Protein AF-A0A7L5YPU2-F1 (afdb_monomer)

pLDDT: mean 76.04, std 16.61, range [32.09, 96.0]

Secondary structure (DSSP, 8-state):
--TT-PPPPTT-----B-PPEE-TTT--EE---S-PPPBSEEEEEEE-TTSSEEEEEEEEEETTTEEEEEEEEEETTT--EEEE-

Radius of gyration: 14.2 Å; Cα contacts (8 Å, |Δi|>4): 140; chains: 1; bounding box: 38×27×37 Å

Mean predicted aligned error: 8.93 Å

Sequence (85 aa):
MEPWLGKPAAGRPQTRLVPVLLDAATGQPRPLAGEMPPYQAITQLFFSPDGSLFFVNGSTFTSEAGSNRVVRVWDTATGTWYSLR

Solvent-accessible surface area (backbone atoms only — not comparable to full-atom values): 5433 Å² total; per-residue (Å²): 138,75,92,77,72,59,66,73,63,87,89,64,89,77,65,67,63,73,91,83,44,61,39,87,91,76,69,43,79,43,81,76,50,72,89,75,79,63,27,66,42,77,79,47,76,48,64,45,98,85,55,52,36,37,40,43,32,29,27,28,80,44,43,95,85,47,71,44,81,43,41,35,38,34,32,65,87,81,36,46,77,45,78,60,128

Foldseek 3Di:
DDPQCPDFDPDDPQPFDDDWDADPVPRHTDDLDDDDAGFSDWDDWDADPVNQKIKTWGWDDDPPPDIDTWIWIAGPVPSDIDTDD

Structure (mmCIF, N/CA/C/O backbone):
data_AF-A0A7L5YPU2-F1
#
_entry.id   AF-A0A7L5YPU2-F1
#
loop_
_atom_site.group_PDB
_atom_site.id
_atom_site.type_symbol
_atom_site.label_atom_id
_atom_site.label_alt_id
_atom_site.label_comp_id
_atom_site.label_asym_id
_atom_site.label_entity_id
_atom_site.label_seq_id
_atom_site.pdbx_PDB_ins_code
_atom_site.Cartn_x
_atom_site.Cartn_y
_atom_site.Cartn_z
_atom_site.occupancy
_atom_site.B_iso_or_equiv
_atom_site.auth_seq_id
_atom_site.auth_comp_id
_atom_site.auth_asym_id
_atom_site.auth_atom_id
_atom_site.pdbx_PDB_model_num
ATOM 1 N N . MET A 1 1 ? 19.376 -18.032 -3.868 1.00 33.97 1 MET A N 1
ATOM 2 C CA . MET A 1 1 ? 19.990 -17.233 -4.950 1.00 33.97 1 MET A CA 1
ATOM 3 C C . MET A 1 1 ? 18.858 -16.853 -5.891 1.00 33.97 1 MET A C 1
ATOM 5 O O . MET A 1 1 ? 18.416 -17.695 -6.659 1.00 33.97 1 MET A O 1
ATOM 9 N N . GLU A 1 2 ? 18.264 -15.673 -5.705 1.00 32.09 2 GLU A N 1
ATOM 10 C CA . GLU A 1 2 ? 17.017 -15.290 -6.386 1.00 32.09 2 GLU A CA 1
ATOM 11 C C . GLU A 1 2 ? 17.315 -14.600 -7.732 1.00 32.09 2 GLU A C 1
ATOM 13 O O . GLU A 1 2 ? 18.008 -13.581 -7.748 1.00 32.09 2 GLU A O 1
ATOM 18 N N . PRO A 1 3 ? 16.821 -15.134 -8.865 1.00 38.47 3 PRO A N 1
ATOM 19 C CA . PRO A 1 3 ? 17.280 -14.781 -10.216 1.00 38.47 3 PRO A CA 1
ATOM 20 C C . PRO A 1 3 ? 16.753 -13.440 -10.768 1.00 38.47 3 PRO A C 1
ATOM 22 O O . PRO A 1 3 ? 16.908 -13.166 -11.953 1.00 38.47 3 PRO A O 1
ATOM 25 N N . TRP A 1 4 ? 16.145 -12.586 -9.940 1.00 47.53 4 TRP A N 1
ATOM 26 C CA . TRP A 1 4 ? 15.453 -11.363 -10.388 1.00 47.53 4 TRP A CA 1
ATOM 27 C C . TRP A 1 4 ? 16.186 -10.067 -10.030 1.00 47.53 4 TRP A C 1
ATOM 29 O O . TRP A 1 4 ? 15.752 -8.983 -10.417 1.00 47.53 4 TRP A O 1
ATOM 39 N N . LEU A 1 5 ? 17.304 -10.157 -9.305 1.00 46.38 5 LEU A N 1
ATOM 40 C CA . LEU A 1 5 ? 18.178 -9.015 -9.046 1.00 46.38 5 LEU A CA 1
ATOM 41 C C . LEU A 1 5 ? 19.076 -8.779 -10.265 1.00 46.38 5 LEU A C 1
ATOM 43 O O . LEU A 1 5 ? 20.278 -9.042 -10.246 1.00 46.38 5 LEU A O 1
ATOM 47 N N . GLY A 1 6 ? 18.486 -8.250 -11.339 1.00 44.09 6 GLY A N 1
ATOM 48 C CA . GLY A 1 6 ? 19.263 -7.469 -12.294 1.00 44.09 6 GLY A CA 1
ATOM 49 C C . GLY A 1 6 ? 19.933 -6.348 -11.506 1.00 44.09 6 GLY A C 1
ATOM 50 O O . GLY A 1 6 ? 19.246 -5.577 -10.832 1.00 44.09 6 GLY A O 1
ATOM 51 N N . LYS A 1 7 ? 21.271 -6.307 -11.504 1.00 47.69 7 LYS A N 1
ATOM 52 C CA . LYS A 1 7 ? 22.016 -5.275 -10.777 1.00 47.69 7 LYS A CA 1
ATOM 53 C C . LYS A 1 7 ? 21.455 -3.905 -11.176 1.00 47.69 7 LYS A C 1
ATOM 55 O O . LYS A 1 7 ? 21.270 -3.665 -12.373 1.00 47.69 7 LYS A O 1
ATOM 60 N N . PRO A 1 8 ? 21.161 -3.015 -10.216 1.00 51.25 8 PRO A N 1
ATOM 61 C CA . PRO A 1 8 ? 20.717 -1.679 -10.564 1.00 51.25 8 PRO A CA 1
ATOM 62 C C . PRO A 1 8 ? 21.746 -1.011 -11.480 1.00 51.25 8 PRO A C 1
ATOM 64 O O . PRO A 1 8 ? 22.950 -1.147 -11.259 1.00 51.25 8 PRO A O 1
ATOM 67 N N . ALA A 1 9 ? 21.271 -0.301 -12.508 1.00 51.56 9 ALA A N 1
ATOM 68 C CA . ALA A 1 9 ? 22.138 0.479 -13.384 1.00 51.56 9 ALA A CA 1
ATOM 69 C C . ALA A 1 9 ? 22.964 1.450 -12.525 1.00 51.56 9 ALA A C 1
ATOM 71 O O . ALA A 1 9 ? 22.408 2.243 -11.756 1.00 51.56 9 ALA A O 1
ATOM 72 N N . ALA A 1 10 ? 24.289 1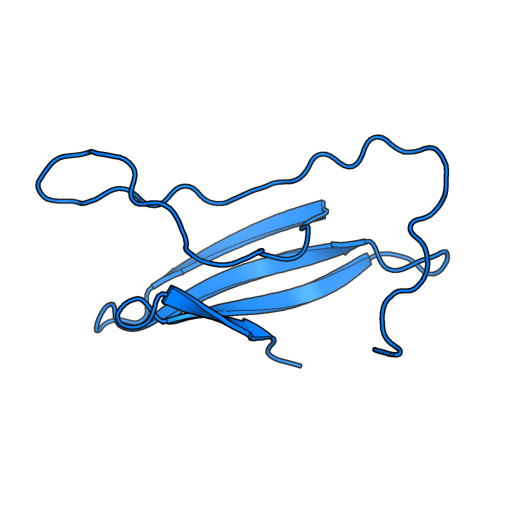.343 -12.606 1.00 49.28 10 ALA A N 1
ATOM 73 C CA . ALA A 1 10 ? 25.195 2.149 -11.804 1.00 49.28 10 ALA A CA 1
ATOM 74 C C . ALA A 1 10 ? 25.007 3.642 -12.131 1.00 49.28 10 ALA A C 1
ATOM 76 O O . ALA A 1 10 ? 25.031 4.035 -13.295 1.00 49.28 10 ALA A O 1
ATOM 77 N N . GLY A 1 11 ? 24.831 4.477 -11.102 1.00 52.47 11 GLY A N 1
ATOM 78 C CA . GLY A 1 11 ? 25.025 5.927 -11.218 1.00 52.47 11 GLY A CA 1
ATOM 79 C C . GLY A 1 11 ? 23.786 6.828 -11.203 1.00 52.47 11 GLY A C 1
ATOM 80 O O . GLY A 1 11 ? 23.959 8.041 -11.286 1.00 52.47 11 GLY A O 1
ATOM 81 N N . ARG A 1 12 ? 22.554 6.316 -11.050 1.00 53.09 12 ARG A N 1
ATOM 82 C CA . ARG A 1 12 ? 21.387 7.183 -10.774 1.00 53.09 12 ARG A CA 1
ATOM 83 C C . ARG A 1 12 ? 20.983 7.104 -9.300 1.00 53.09 12 ARG A C 1
ATOM 85 O O . ARG A 1 12 ? 20.767 5.989 -8.823 1.00 53.09 12 ARG A O 1
ATOM 92 N N . PRO A 1 13 ? 20.851 8.239 -8.581 1.00 52.00 13 PRO A N 1
ATOM 93 C CA . PRO A 1 13 ? 20.253 8.223 -7.254 1.00 52.00 13 PRO A CA 1
ATOM 94 C C . PRO A 1 13 ? 18.839 7.654 -7.381 1.00 52.00 13 PRO A C 1
ATOM 96 O O . PRO A 1 13 ? 17.987 8.204 -8.079 1.00 52.00 13 PRO A O 1
ATOM 99 N N . GLN A 1 14 ? 18.614 6.499 -6.763 1.00 60.62 14 GLN A N 1
ATOM 100 C CA . GLN A 1 14 ? 17.300 5.880 -6.731 1.00 60.62 14 GLN A CA 1
ATOM 101 C C . GLN A 1 14 ? 16.514 6.551 -5.616 1.00 60.62 14 GLN A C 1
ATOM 103 O O . GLN A 1 14 ? 16.669 6.209 -4.444 1.00 60.62 14 GLN A O 1
ATOM 108 N N . THR A 1 15 ? 15.687 7.533 -5.969 1.00 58.44 15 THR A N 1
ATOM 109 C CA . THR A 1 15 ? 14.688 8.044 -5.032 1.00 58.44 15 THR A CA 1
ATOM 110 C C . THR A 1 15 ? 13.715 6.910 -4.745 1.00 58.44 15 THR A C 1
ATOM 112 O O . THR A 1 15 ? 12.889 6.558 -5.584 1.00 58.44 15 THR A O 1
ATOM 115 N N . ARG A 1 16 ? 13.849 6.296 -3.569 1.00 65.94 16 ARG A N 1
ATOM 116 C CA . ARG A 1 16 ? 12.944 5.247 -3.111 1.00 65.94 16 ARG A CA 1
ATOM 117 C C . ARG A 1 16 ? 11.665 5.915 -2.628 1.00 65.94 16 ARG A C 1
ATOM 119 O O . ARG A 1 16 ? 11.647 6.507 -1.553 1.00 65.94 16 ARG A O 1
ATOM 126 N N . LEU A 1 17 ? 10.604 5.829 -3.423 1.00 71.19 17 LEU A N 1
ATOM 127 C CA . LEU A 1 17 ? 9.278 6.218 -2.956 1.00 71.19 17 LEU A CA 1
ATOM 128 C C . LEU A 1 17 ? 8.711 5.097 -2.086 1.00 71.19 17 LEU A C 1
ATOM 130 O O . LEU A 1 17 ? 8.705 3.933 -2.492 1.00 71.19 17 LEU A O 1
ATOM 134 N N . VAL A 1 18 ? 8.246 5.459 -0.892 1.00 74.44 18 VAL A N 1
ATOM 135 C CA . VAL A 1 18 ? 7.587 4.552 0.049 1.00 74.44 18 VAL A CA 1
ATOM 136 C C . VAL A 1 18 ? 6.248 5.178 0.433 1.00 74.44 18 VAL A C 1
ATOM 138 O O . VAL A 1 18 ? 6.235 6.339 0.848 1.00 74.44 18 VAL A O 1
ATOM 141 N N . PRO A 1 19 ? 5.119 4.467 0.279 1.00 80.19 19 PRO A N 1
ATOM 142 C CA . PRO A 1 19 ? 3.853 4.956 0.798 1.00 80.19 19 PRO A CA 1
ATOM 143 C C . PRO A 1 19 ? 3.902 4.994 2.330 1.00 80.19 19 PRO A C 1
ATOM 145 O O . PRO A 1 19 ? 4.439 4.089 2.967 1.00 80.19 19 PRO A O 1
ATOM 148 N N . VAL A 1 20 ? 3.331 6.041 2.923 1.00 82.94 20 VAL A N 1
ATOM 149 C CA . VAL A 1 20 ? 3.148 6.142 4.376 1.00 82.94 20 VAL A CA 1
ATOM 150 C C . VAL A 1 20 ? 1.716 5.748 4.696 1.00 82.94 20 VAL A C 1
ATOM 152 O O . VAL A 1 20 ? 0.778 6.295 4.118 1.00 82.94 20 VAL A O 1
ATOM 155 N N . LEU A 1 21 ? 1.554 4.803 5.617 1.00 85.94 21 LEU A N 1
ATOM 156 C CA . LEU A 1 21 ? 0.259 4.446 6.172 1.00 85.94 21 LEU A CA 1
ATOM 157 C C . LEU A 1 21 ? 0.061 5.197 7.488 1.00 85.94 21 LEU A C 1
ATOM 159 O O . LEU A 1 21 ? 0.976 5.246 8.306 1.00 85.94 21 LEU A O 1
ATOM 163 N N . LEU A 1 22 ? -1.123 5.766 7.696 1.00 88.81 22 LEU A N 1
ATOM 164 C CA . LEU A 1 22 ? -1.516 6.376 8.964 1.00 88.81 22 LEU A CA 1
ATOM 165 C C . LEU A 1 22 ? -2.612 5.532 9.610 1.00 88.81 22 LEU A C 1
ATOM 167 O O . LEU A 1 22 ? -3.509 5.038 8.927 1.00 88.81 22 LEU A O 1
ATOM 171 N N . ASP A 1 23 ? -2.545 5.387 10.926 1.00 87.06 23 ASP A N 1
ATOM 172 C CA . ASP A 1 23 ? -3.666 4.900 11.714 1.00 87.06 23 ASP A CA 1
ATOM 173 C C . ASP A 1 23 ? -4.758 5.978 11.757 1.00 87.06 23 ASP A C 1
ATOM 175 O O . ASP A 1 23 ? -4.509 7.119 12.148 1.00 87.06 23 ASP A O 1
ATOM 179 N N . ALA A 1 24 ? -5.972 5.631 11.329 1.00 84.62 24 ALA A N 1
ATOM 180 C CA . ALA A 1 24 ? -7.053 6.603 11.179 1.00 84.62 24 ALA A CA 1
ATOM 181 C C . ALA A 1 24 ? -7.574 7.144 12.522 1.00 84.62 24 ALA A C 1
ATOM 183 O O . ALA A 1 24 ? -8.105 8.251 12.562 1.00 84.62 24 ALA A O 1
ATOM 184 N N . ALA A 1 25 ? -7.431 6.381 13.610 1.00 90.19 25 ALA A N 1
ATOM 185 C CA . ALA A 1 25 ? -7.917 6.781 14.927 1.00 90.19 25 ALA A CA 1
ATOM 186 C C . ALA A 1 25 ? -6.952 7.749 15.626 1.00 90.19 25 ALA A C 1
ATOM 188 O O . ALA A 1 25 ? -7.381 8.654 16.337 1.00 90.19 25 ALA A O 1
ATOM 189 N N . THR A 1 26 ? -5.649 7.556 15.428 1.00 92.75 26 THR A N 1
ATOM 190 C CA . THR A 1 26 ? -4.594 8.280 16.151 1.00 92.75 26 THR A CA 1
ATOM 191 C C . THR A 1 26 ? -3.827 9.277 15.283 1.00 92.75 26 THR A C 1
ATOM 193 O O . THR A 1 26 ? -3.106 10.119 15.817 1.00 92.75 26 THR A O 1
ATOM 196 N N . GLY A 1 27 ? -3.938 9.180 13.954 1.00 90.31 27 GLY A N 1
ATOM 197 C CA . GLY A 1 27 ? -3.147 9.954 12.994 1.00 90.31 27 GLY A CA 1
ATOM 198 C C . GLY A 1 27 ? -1.663 9.573 12.962 1.00 90.31 27 GLY A C 1
ATOM 199 O O . GLY A 1 27 ? -0.875 10.235 12.288 1.00 90.31 27 GLY A O 1
ATOM 200 N N . GLN A 1 28 ? -1.262 8.532 13.695 1.00 91.50 28 GLN A N 1
ATOM 201 C CA . GLN A 1 28 ? 0.135 8.137 13.815 1.00 91.50 28 GLN A CA 1
ATOM 202 C C . GLN A 1 28 ? 0.575 7.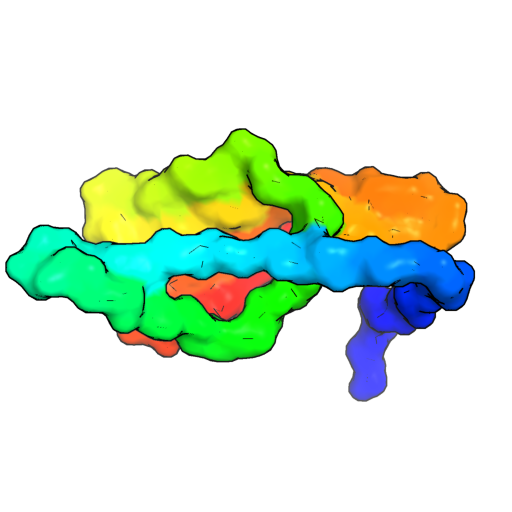284 12.620 1.00 91.50 28 GLN A C 1
ATOM 204 O O . GLN A 1 28 ? -0.211 6.471 12.124 1.00 91.50 28 GLN A O 1
ATOM 209 N N . PRO A 1 29 ? 1.834 7.406 12.163 1.00 85.94 29 PRO A N 1
ATOM 210 C CA . PRO A 1 29 ? 2.376 6.522 11.144 1.00 85.94 29 PRO A CA 1
ATOM 211 C C . PRO A 1 29 ? 2.353 5.062 11.591 1.00 85.94 29 PRO A C 1
ATOM 213 O O . PRO A 1 29 ? 2.897 4.703 12.635 1.00 85.94 29 PRO A O 1
ATOM 216 N N . ARG A 1 30 ? 1.775 4.206 10.751 1.00 83.31 30 ARG A N 1
ATOM 217 C CA . ARG A 1 30 ? 1.883 2.757 10.856 1.00 83.31 30 ARG A CA 1
ATOM 218 C C . ARG A 1 30 ? 2.980 2.289 9.897 1.00 83.31 30 ARG A C 1
ATOM 220 O O . ARG A 1 30 ? 2.829 2.444 8.685 1.00 83.31 30 ARG A O 1
ATOM 227 N N . PRO A 1 31 ? 4.085 1.714 10.396 1.00 74.75 31 PRO A N 1
ATOM 228 C CA . PRO A 1 31 ? 5.117 1.169 9.528 1.00 74.75 31 PRO A CA 1
ATOM 229 C C . PRO A 1 31 ? 4.539 0.050 8.659 1.00 74.75 31 PRO A C 1
ATOM 231 O O . PRO A 1 31 ? 3.914 -0.881 9.171 1.00 74.75 31 PRO A O 1
ATOM 234 N N . LEU A 1 32 ? 4.767 0.121 7.349 1.00 77.44 32 LEU A N 1
ATOM 235 C CA . LEU A 1 32 ? 4.537 -1.019 6.469 1.00 77.44 32 LEU A CA 1
ATOM 236 C C . LEU A 1 32 ? 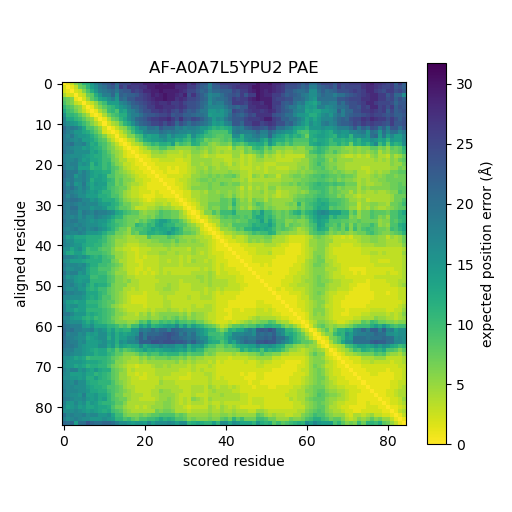5.641 -2.036 6.760 1.00 77.44 32 LEU A C 1
ATOM 238 O O . LEU A 1 32 ? 6.816 -1.766 6.513 1.00 77.44 32 LEU A O 1
ATOM 242 N N . ALA A 1 33 ? 5.273 -3.170 7.353 1.00 70.12 33 ALA A N 1
ATOM 243 C CA . ALA A 1 33 ? 6.228 -4.224 7.665 1.00 70.12 33 ALA A CA 1
ATOM 244 C C . ALA A 1 33 ? 6.835 -4.819 6.379 1.00 70.12 33 ALA A C 1
ATOM 246 O O . ALA A 1 33 ? 6.202 -4.836 5.322 1.00 70.12 33 ALA A O 1
ATOM 247 N N . GLY A 1 34 ? 8.071 -5.315 6.488 1.00 67.69 34 GLY A N 1
ATOM 248 C CA . GLY A 1 34 ? 8.800 -5.951 5.390 1.00 67.69 34 GLY A CA 1
ATOM 249 C C . GLY A 1 34 ? 9.538 -4.980 4.462 1.00 67.69 34 GLY A C 1
ATOM 250 O O . GLY A 1 34 ? 9.255 -3.785 4.388 1.00 67.69 34 GLY A O 1
ATOM 251 N N . GLU A 1 35 ? 10.525 -5.506 3.737 1.00 68.06 35 GLU A N 1
ATOM 252 C CA . GLU A 1 35 ? 11.279 -4.722 2.764 1.00 68.06 35 GLU A CA 1
ATOM 253 C C . GLU A 1 35 ? 10.466 -4.571 1.473 1.00 68.06 35 GLU A C 1
ATOM 255 O O . GLU A 1 35 ? 10.467 -5.447 0.611 1.00 68.06 35 GLU A O 1
ATOM 260 N N . MET A 1 36 ? 9.760 -3.446 1.328 1.00 67.75 36 MET A N 1
ATOM 261 C CA . MET A 1 36 ? 9.079 -3.129 0.073 1.00 67.75 36 MET A CA 1
ATOM 262 C C . MET A 1 36 ? 10.126 -2.889 -1.024 1.00 67.75 36 MET A C 1
ATOM 264 O O . MET A 1 36 ? 10.935 -1.961 -0.885 1.00 67.75 36 MET A O 1
ATOM 268 N N . PRO A 1 37 ? 10.123 -3.644 -2.132 1.00 65.44 37 PRO A N 1
ATOM 269 C CA . PRO A 1 37 ? 11.093 -3.405 -3.191 1.00 65.44 37 PRO A CA 1
ATOM 270 C C . PRO A 1 37 ? 10.898 -2.014 -3.814 1.00 65.44 37 PRO A C 1
ATOM 272 O O . PRO A 1 37 ? 9.773 -1.505 -3.848 1.00 65.44 37 PRO A O 1
ATOM 275 N N . PRO A 1 38 ? 11.978 -1.370 -4.283 1.00 71.94 38 PRO A N 1
ATOM 276 C CA . PRO A 1 38 ? 11.954 0.044 -4.631 1.00 71.94 38 PRO A CA 1
ATOM 277 C C . PRO A 1 38 ? 11.052 0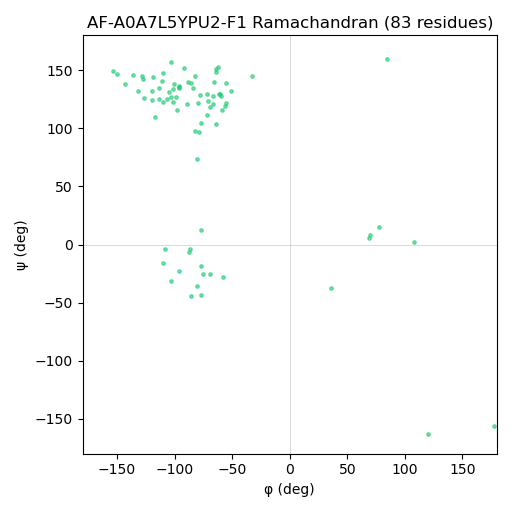.326 -5.838 1.00 71.94 38 PRO A C 1
ATOM 279 O O . PRO A 1 38 ? 11.217 -0.260 -6.908 1.00 71.94 38 PRO A O 1
ATOM 282 N N . TYR A 1 39 ? 10.139 1.284 -5.675 1.00 78.69 39 TYR A N 1
ATOM 283 C CA . TYR A 1 39 ? 9.456 1.935 -6.789 1.00 78.69 39 TYR A CA 1
ATOM 284 C C . TYR A 1 39 ? 10.299 3.098 -7.304 1.00 78.69 39 TYR A C 1
ATOM 286 O O . TYR A 1 39 ? 10.840 3.878 -6.521 1.00 78.69 39 TYR A O 1
ATOM 294 N N . GLN A 1 40 ? 10.348 3.238 -8.625 1.00 78.94 40 GLN A N 1
ATOM 295 C CA . GLN A 1 40 ? 10.769 4.471 -9.284 1.00 78.94 40 GLN A CA 1
ATOM 296 C C . GLN A 1 40 ? 9.649 5.516 -9.235 1.00 78.94 40 GLN A C 1
ATOM 298 O O . GLN A 1 40 ? 9.900 6.693 -8.999 1.00 78.94 40 GLN A O 1
ATOM 303 N N . ALA A 1 41 ? 8.416 5.084 -9.493 1.00 82.00 41 ALA A N 1
ATOM 304 C CA . ALA A 1 41 ? 7.237 5.933 -9.484 1.00 82.00 41 ALA A CA 1
ATOM 305 C C . ALA A 1 41 ? 6.064 5.143 -8.915 1.00 82.00 41 ALA A C 1
ATOM 307 O O . ALA A 1 41 ? 5.889 3.975 -9.258 1.00 82.00 41 ALA A O 1
ATOM 308 N N . ILE A 1 42 ? 5.265 5.789 -8.072 1.00 86.62 42 ILE A N 1
ATOM 309 C CA . ILE A 1 42 ? 3.976 5.276 -7.611 1.00 86.62 42 ILE A CA 1
ATOM 310 C C . ILE A 1 42 ? 2.913 6.097 -8.325 1.00 86.62 42 ILE A C 1
ATOM 312 O O . ILE A 1 42 ? 2.939 7.324 -8.268 1.00 86.62 42 ILE A O 1
ATOM 316 N N . THR A 1 43 ? 2.003 5.427 -9.021 1.00 90.31 43 THR A N 1
ATOM 317 C CA . THR A 1 43 ? 0.943 6.095 -9.782 1.00 90.31 43 THR A CA 1
ATOM 318 C C . THR A 1 43 ? -0.392 6.033 -9.065 1.00 90.31 43 THR A C 1
ATOM 320 O O . THR A 1 43 ? -1.205 6.937 -9.235 1.00 90.31 43 THR A O 1
ATOM 323 N N . GLN A 1 44 ? -0.648 4.973 -8.291 1.00 91.19 44 GLN A N 1
ATOM 324 C CA . GLN A 1 44 ? -1.918 4.785 -7.591 1.00 91.19 44 GLN A CA 1
ATOM 325 C C . GLN A 1 44 ? -1.728 3.997 -6.296 1.00 91.19 44 GLN A C 1
ATOM 327 O O . GLN A 1 44 ? -0.901 3.086 -6.227 1.00 91.19 44 GLN A O 1
ATOM 332 N N . LEU A 1 45 ? -2.556 4.337 -5.310 1.00 92.12 45 LEU A N 1
ATOM 333 C CA . LEU A 1 45 ? -2.676 3.671 -4.019 1.00 92.12 45 LEU A CA 1
ATOM 334 C C . LEU A 1 45 ? -4.162 3.434 -3.745 1.00 92.12 45 LEU A C 1
ATOM 336 O O . LEU A 1 45 ? -4.954 4.364 -3.901 1.00 92.12 45 LEU A O 1
ATOM 340 N N . PHE A 1 46 ? -4.549 2.225 -3.344 1.00 94.19 46 PHE A N 1
ATOM 341 C CA . PHE A 1 46 ? -5.934 1.947 -2.953 1.00 94.19 46 PHE A CA 1
ATOM 342 C C . PHE A 1 46 ? -6.031 0.792 -1.959 1.00 94.19 46 PHE A C 1
ATOM 344 O O . PHE A 1 46 ? -5.225 -0.136 -1.990 1.00 94.19 46 PHE A O 1
ATOM 351 N N . PHE A 1 47 ? -7.035 0.845 -1.087 1.00 94.50 47 PHE A N 1
ATOM 352 C CA . PHE A 1 47 ? -7.411 -0.278 -0.231 1.00 94.50 47 PHE A CA 1
ATOM 353 C C . PHE A 1 47 ? -8.474 -1.133 -0.912 1.00 94.50 47 PHE A C 1
ATOM 355 O O . PHE A 1 47 ? -9.281 -0.624 -1.695 1.00 94.50 47 PHE A O 1
ATOM 362 N N . SER A 1 48 ? -8.511 -2.423 -0.587 1.00 94.69 48 SER A N 1
ATOM 363 C CA . SER A 1 48 ? -9.722 -3.214 -0.789 1.00 94.69 48 SER A CA 1
ATOM 364 C C . SER A 1 48 ? -10.870 -2.647 0.067 1.00 94.69 48 SER A C 1
ATOM 366 O O . SER A 1 48 ? -10.612 -2.041 1.109 1.00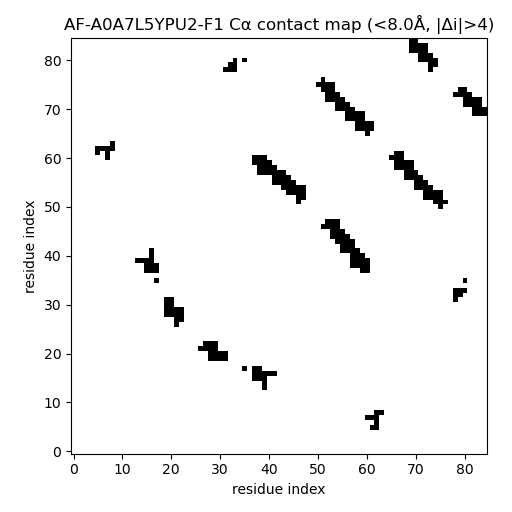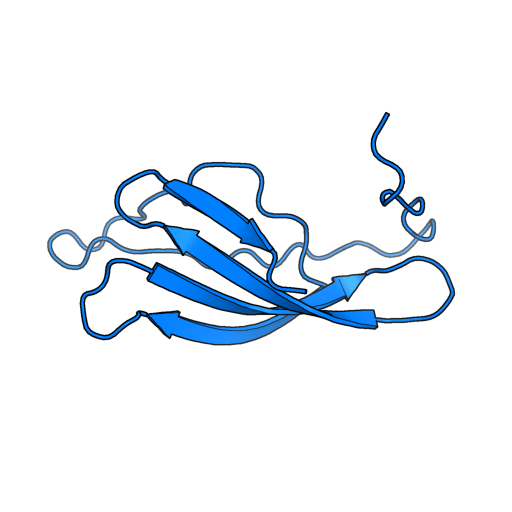 94.69 48 SER A O 1
ATOM 368 N N . PRO A 1 49 ? -12.145 -2.825 -0.330 1.00 96.00 49 PRO A N 1
ATOM 369 C CA . PRO A 1 49 ? -13.285 -2.271 0.413 1.00 96.00 49 PRO A CA 1
ATOM 370 C C . PRO A 1 49 ? -13.384 -2.734 1.874 1.00 96.00 49 PRO A C 1
ATOM 372 O O . PRO A 1 49 ? -13.920 -2.017 2.712 1.00 96.00 49 PRO A O 1
ATOM 375 N N . ASP A 1 50 ? -12.866 -3.924 2.175 1.00 95.19 50 ASP A N 1
ATOM 376 C CA . ASP A 1 50 ? -12.793 -4.509 3.518 1.00 95.19 50 ASP A CA 1
ATOM 377 C C . ASP A 1 50 ? -11.533 -4.085 4.303 1.00 95.19 50 ASP A C 1
ATOM 379 O O . ASP A 1 50 ? -11.372 -4.463 5.460 1.00 95.19 50 ASP A O 1
ATOM 383 N N . GLY A 1 51 ? -10.624 -3.322 3.686 1.00 92.12 51 GLY A N 1
ATOM 384 C CA . GLY A 1 51 ? -9.372 -2.866 4.289 1.00 92.12 51 GLY A CA 1
ATOM 385 C C . GLY A 1 51 ? -8.334 -3.965 4.535 1.00 92.12 51 GLY A C 1
ATOM 386 O O . GLY A 1 51 ? -7.318 -3.692 5.176 1.00 92.12 51 GLY A O 1
ATOM 387 N N . SER A 1 52 ? -8.554 -5.192 4.052 1.00 93.44 52 SER A N 1
ATOM 388 C CA . SER A 1 52 ? -7.631 -6.318 4.257 1.00 93.44 52 SER A CA 1
ATOM 389 C C . SER A 1 52 ? -6.381 -6.233 3.378 1.00 93.44 52 SER A C 1
ATOM 391 O O . SER A 1 52 ? -5.319 -6.730 3.756 1.00 93.44 52 SER A O 1
ATOM 393 N N . LEU A 1 53 ? -6.475 -5.545 2.236 1.00 93.19 53 LEU A N 1
ATOM 394 C CA . LEU A 1 53 ? -5.400 -5.399 1.263 1.00 93.19 53 LEU A CA 1
ATOM 395 C C . LEU A 1 53 ? -5.147 -3.931 0.926 1.00 93.19 53 LEU A C 1
ATOM 397 O O . LEU A 1 53 ? -6.070 -3.132 0.761 1.00 93.19 53 LEU A O 1
ATOM 401 N N . PHE A 1 54 ? -3.876 -3.598 0.739 1.00 92.19 54 PHE A N 1
ATOM 402 C CA . PHE A 1 54 ? -3.425 -2.322 0.203 1.00 92.19 54 PHE A CA 1
ATOM 403 C C . PHE A 1 54 ? -2.631 -2.548 -1.079 1.00 92.19 54 PHE A C 1
ATOM 405 O O . PHE A 1 54 ? -1.650 -3.289 -1.097 1.00 92.19 54 PHE A O 1
ATOM 412 N N . PHE A 1 55 ? -3.045 -1.899 -2.158 1.00 92.62 55 PHE A N 1
ATOM 413 C CA . PHE A 1 55 ? -2.449 -2.045 -3.475 1.00 92.62 55 PHE A CA 1
ATOM 414 C C . PHE A 1 55 ? -1.590 -0.831 -3.808 1.00 92.62 55 PHE A C 1
ATOM 416 O O . PHE A 1 55 ? -2.035 0.315 -3.714 1.00 92.62 55 PHE A O 1
ATOM 423 N N . VAL A 1 56 ? -0.369 -1.100 -4.262 1.00 90.25 56 VAL A N 1
ATOM 424 C CA . VAL A 1 56 ? 0.582 -0.099 -4.745 1.00 90.25 56 VAL A CA 1
ATOM 425 C C . VAL A 1 56 ? 0.854 -0.370 -6.216 1.00 90.25 56 VAL A C 1
ATOM 427 O O . VAL A 1 56 ? 1.501 -1.358 -6.570 1.00 90.25 56 VAL A O 1
ATOM 430 N N . ASN A 1 57 ? 0.367 0.514 -7.081 1.00 90.50 57 ASN A N 1
ATOM 431 C CA . ASN A 1 57 ? 0.636 0.465 -8.513 1.00 90.50 57 ASN A CA 1
ATOM 432 C C . ASN A 1 57 ? 1.719 1.483 -8.868 1.00 90.50 57 ASN A C 1
ATOM 434 O O . ASN A 1 57 ? 1.711 2.621 -8.388 1.00 90.50 57 ASN A O 1
ATOM 438 N N . GLY A 1 58 ? 2.645 1.087 -9.727 1.00 87.50 58 GLY A N 1
ATOM 439 C CA . GLY A 1 58 ? 3.710 1.966 -10.158 1.00 87.50 58 GLY A CA 1
ATOM 440 C C . GLY A 1 58 ? 4.678 1.282 -11.097 1.00 87.50 58 GLY A C 1
ATOM 441 O O . GLY A 1 58 ? 4.344 0.302 -11.760 1.00 87.50 58 GLY A O 1
ATOM 442 N N . SER A 1 59 ? 5.898 1.802 -11.142 1.00 84.75 59 SER A N 1
ATOM 443 C CA . SER A 1 59 ? 6.975 1.213 -11.922 1.00 84.75 59 SER A CA 1
ATOM 444 C C . SER A 1 59 ? 8.236 1.000 -11.102 1.00 84.75 59 SER A C 1
ATOM 446 O O . SER A 1 59 ? 8.575 1.819 -10.247 1.00 84.75 59 SER A O 1
ATOM 448 N N . THR A 1 60 ? 8.958 -0.079 -11.386 1.00 78.88 60 THR A N 1
ATOM 449 C CA . THR A 1 60 ? 10.265 -0.375 -10.785 1.00 78.88 60 THR A CA 1
ATOM 450 C C . THR A 1 60 ? 11.387 -0.075 -11.761 1.00 78.88 60 THR A C 1
ATOM 452 O O . THR A 1 60 ? 11.200 -0.137 -12.979 1.00 78.88 60 THR A O 1
ATOM 455 N N . PHE A 1 61 ? 12.581 0.163 -11.223 1.00 67.56 61 PHE A N 1
ATOM 456 C CA . PHE A 1 61 ? 13.795 0.043 -12.015 1.00 67.56 61 PHE A CA 1
ATOM 457 C C . PHE A 1 61 ? 14.011 -1.432 -12.336 1.00 67.56 61 PHE A C 1
ATOM 459 O O . PHE A 1 61 ? 14.198 -2.244 -11.433 1.00 67.56 61 PHE A O 1
ATOM 466 N N . THR A 1 62 ? 13.999 -1.782 -13.612 1.00 59.91 62 THR A N 1
ATOM 467 C CA . THR A 1 62 ? 14.632 -3.014 -14.069 1.00 59.91 62 THR A CA 1
ATOM 468 C C . THR A 1 62 ? 15.808 -2.611 -14.947 1.00 59.91 62 THR A C 1
ATOM 470 O O . THR A 1 62 ? 15.723 -1.645 -15.697 1.00 59.91 62 THR A O 1
ATOM 473 N N . SER A 1 63 ? 16.953 -3.257 -14.734 1.00 59.22 63 SER A N 1
ATOM 474 C CA . SER A 1 63 ? 18.226 -3.061 -15.452 1.00 59.22 63 SER A CA 1
ATOM 475 C C . SER A 1 63 ? 18.064 -2.676 -16.927 1.00 59.22 63 SER A C 1
ATOM 477 O O . SER A 1 63 ? 17.170 -3.235 -17.541 1.00 59.22 63 SER A O 1
ATOM 479 N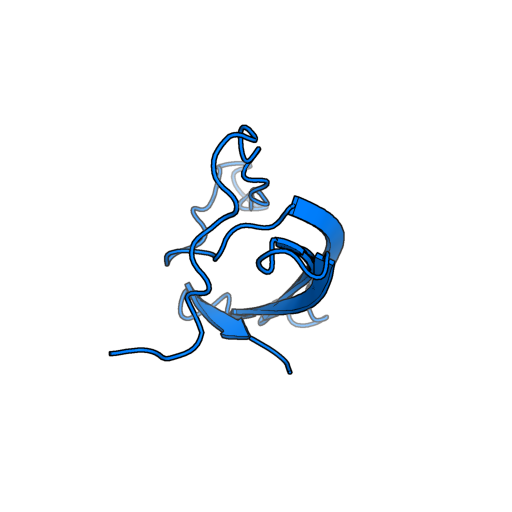 N . GLU A 1 64 ? 18.958 -1.825 -17.461 1.00 53.81 64 GLU A N 1
ATOM 480 C CA . GLU A 1 64 ? 19.240 -1.411 -18.869 1.00 53.81 64 GLU A CA 1
ATOM 481 C C . GLU A 1 64 ? 18.087 -1.270 -19.899 1.00 53.81 64 GLU A C 1
ATOM 483 O O . GLU A 1 64 ? 18.108 -0.334 -20.693 1.00 53.81 64 GLU A O 1
ATOM 488 N N . ALA A 1 65 ? 17.069 -2.125 -19.881 1.00 56.59 65 ALA A N 1
ATOM 489 C CA . ALA A 1 65 ? 15.929 -2.207 -20.784 1.00 56.59 65 ALA A CA 1
ATOM 490 C C . ALA A 1 65 ? 14.709 -1.333 -20.406 1.00 56.59 65 ALA A C 1
ATOM 492 O O . ALA A 1 65 ? 13.776 -1.247 -21.201 1.00 56.59 65 ALA A O 1
ATOM 493 N N . GLY A 1 66 ? 14.686 -0.670 -19.240 1.00 63.38 66 GLY A N 1
ATOM 494 C CA . GLY A 1 66 ? 13.642 0.311 -18.889 1.00 63.38 66 GLY A CA 1
ATOM 495 C C . GLY A 1 66 ? 12.821 -0.017 -17.636 1.00 63.38 66 GLY A C 1
ATOM 496 O O . GLY A 1 66 ? 13.245 -0.786 -16.775 1.00 63.38 66 GLY A O 1
ATOM 497 N N . SER A 1 67 ? 11.661 0.632 -17.485 1.00 71.94 67 SER A N 1
ATOM 498 C CA . SER A 1 67 ? 10.798 0.490 -16.307 1.00 71.94 67 SER A CA 1
ATOM 499 C C . SER A 1 67 ? 9.681 -0.533 -16.529 1.00 71.94 67 SER A C 1
ATOM 501 O O . SER A 1 67 ? 9.010 -0.528 -17.559 1.00 71.94 67 SER A O 1
ATOM 503 N N . ASN A 1 68 ? 9.443 -1.383 -15.528 1.00 78.44 68 ASN A N 1
ATOM 504 C CA . ASN A 1 68 ? 8.333 -2.337 -15.539 1.00 78.44 68 ASN A CA 1
ATOM 505 C C . ASN A 1 68 ? 7.190 -1.822 -14.683 1.00 78.44 68 ASN A C 1
ATOM 507 O O . ASN A 1 68 ? 7.420 -1.397 -13.551 1.00 78.44 68 ASN A O 1
ATOM 511 N N . ARG A 1 69 ? 5.961 -1.896 -15.204 1.00 85.06 69 ARG A N 1
ATOM 512 C CA . ARG A 1 69 ? 4.757 -1.665 -14.402 1.00 85.06 69 ARG A CA 1
ATOM 513 C C . ARG A 1 69 ? 4.556 -2.844 -13.465 1.00 85.06 69 ARG A C 1
ATOM 515 O O . ARG A 1 69 ? 4.571 -3.986 -13.910 1.00 85.06 69 ARG A O 1
ATOM 522 N N . VAL A 1 70 ? 4.369 -2.558 -12.184 1.00 85.25 70 VAL A N 1
ATOM 523 C CA . VAL A 1 70 ? 4.136 -3.579 -11.165 1.00 85.25 70 VAL A CA 1
ATOM 524 C C . VAL A 1 70 ? 3.008 -3.151 -10.244 1.00 85.25 70 VAL A C 1
ATOM 526 O O . VAL A 1 70 ? 2.875 -1.973 -9.900 1.00 85.25 70 VAL A O 1
ATOM 529 N N . VAL A 1 71 ? 2.244 -4.139 -9.789 1.00 88.50 71 VAL A N 1
ATOM 530 C CA . VAL A 1 71 ? 1.312 -3.986 -8.677 1.00 88.50 71 VAL A CA 1
ATOM 531 C C . VAL A 1 71 ? 1.814 -4.845 -7.529 1.00 88.50 71 VAL A C 1
ATOM 533 O O . VAL A 1 71 ? 2.044 -6.047 -7.682 1.00 88.50 71 VAL A O 1
ATOM 536 N N . ARG A 1 72 ? 2.000 -4.225 -6.367 1.00 87.38 72 ARG A N 1
ATOM 537 C CA . ARG A 1 72 ? 2.282 -4.937 -5.121 1.00 87.38 72 ARG A CA 1
ATOM 538 C C . ARG A 1 72 ? 1.087 -4.830 -4.203 1.00 87.38 72 ARG A C 1
ATOM 540 O O . ARG A 1 72 ? 0.379 -3.827 -4.216 1.00 87.38 72 ARG A O 1
ATOM 547 N N . VAL A 1 73 ? 0.896 -5.871 -3.414 1.00 91.00 73 VAL A N 1
ATOM 548 C CA . VAL A 1 73 ? -0.187 -5.971 -2.446 1.00 91.00 73 VAL A CA 1
ATOM 549 C C . VAL A 1 73 ? 0.430 -6.123 -1.073 1.00 91.00 73 VAL A C 1
ATOM 551 O O . VAL A 1 73 ? 1.330 -6.939 -0.898 1.00 91.00 73 VAL A O 1
ATOM 554 N N . TRP A 1 74 ? -0.044 -5.341 -0.120 1.00 90.62 74 TRP A N 1
ATOM 555 C CA . TRP A 1 74 ? 0.286 -5.467 1.287 1.00 90.62 74 TRP A CA 1
ATOM 556 C C . TRP A 1 74 ? -0.944 -5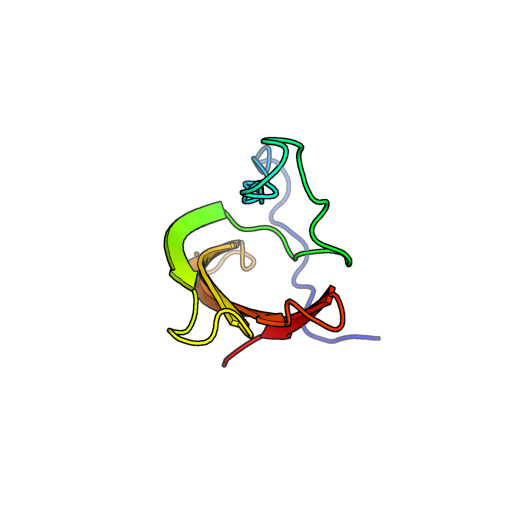.963 2.037 1.00 90.62 74 TRP A C 1
ATOM 558 O O . TRP A 1 74 ? -2.005 -5.345 1.964 1.00 90.62 74 TRP A O 1
ATOM 568 N N . ASP A 1 75 ? -0.805 -7.088 2.726 1.00 91.25 75 ASP A N 1
ATOM 569 C CA . ASP A 1 75 ? -1.837 -7.618 3.612 1.00 91.25 75 ASP A CA 1
ATOM 570 C C . ASP A 1 75 ? -1.784 -6.872 4.951 1.00 91.25 75 ASP A C 1
ATOM 572 O O . ASP A 1 75 ? -0.747 -6.831 5.621 1.00 91.25 75 ASP A O 1
ATOM 576 N N . THR A 1 76 ? -2.898 -6.245 5.330 1.00 88.12 76 THR A N 1
ATOM 577 C CA . THR A 1 76 ? -2.944 -5.317 6.469 1.00 88.12 76 THR A CA 1
ATOM 578 C C . THR A 1 76 ? -2.967 -6.018 7.827 1.00 88.12 76 THR A C 1
ATOM 580 O O . THR A 1 76 ? -2.652 -5.389 8.848 1.00 88.12 76 THR A O 1
ATOM 583 N N . ALA A 1 77 ? -3.314 -7.308 7.851 1.00 88.25 77 ALA A N 1
ATOM 584 C CA . ALA A 1 77 ? -3.383 -8.125 9.055 1.00 88.25 77 ALA A CA 1
ATOM 585 C C . ALA A 1 77 ? -2.013 -8.720 9.404 1.00 88.25 77 ALA A C 1
ATOM 587 O O . ALA A 1 77 ? -1.590 -8.689 10.558 1.00 88.25 77 ALA A O 1
ATOM 588 N N . THR A 1 78 ? -1.309 -9.231 8.398 1.00 87.50 78 THR A N 1
ATOM 589 C CA . THR A 1 78 ? -0.029 -9.935 8.545 1.00 87.50 78 THR A CA 1
ATOM 590 C C . THR A 1 78 ? 1.176 -9.032 8.307 1.00 87.50 78 THR A C 1
ATOM 592 O O . THR A 1 78 ? 2.271 -9.330 8.777 1.00 87.50 78 THR A O 1
ATOM 595 N N . GLY A 1 79 ? 0.998 -7.930 7.577 1.00 85.69 79 GLY A N 1
ATOM 596 C CA . GLY A 1 79 ? 2.085 -7.050 7.167 1.00 85.69 79 GLY A CA 1
ATOM 597 C C . GLY A 1 79 ? 2.912 -7.581 5.990 1.00 85.69 79 GLY A C 1
ATOM 598 O O . GLY A 1 79 ? 4.009 -7.078 5.752 1.00 85.69 79 GLY A O 1
ATOM 599 N N . THR A 1 80 ? 2.420 -8.591 5.270 1.00 87.12 80 THR A N 1
ATOM 600 C CA . THR A 1 80 ? 3.167 -9.286 4.210 1.00 87.12 80 THR A CA 1
ATOM 601 C C . THR A 1 80 ? 2.997 -8.611 2.852 1.00 87.12 80 THR A C 1
ATOM 603 O O . THR A 1 80 ? 1.893 -8.214 2.482 1.00 87.12 80 THR A O 1
ATOM 606 N N . TRP A 1 81 ? 4.082 -8.530 2.076 1.00 87.50 81 TRP A N 1
ATOM 607 C CA . TRP A 1 81 ? 4.053 -8.058 0.691 1.00 87.50 81 TRP A CA 1
ATOM 608 C C . TRP A 1 81 ? 3.973 -9.204 -0.317 1.00 87.50 81 TRP A C 1
ATOM 610 O O . TRP A 1 81 ? 4.771 -10.140 -0.282 1.00 87.50 81 TRP A O 1
ATOM 620 N N . TYR A 1 82 ? 3.091 -9.053 -1.300 1.00 86.69 82 TYR A N 1
ATOM 621 C CA . TYR A 1 82 ? 2.961 -9.919 -2.465 1.00 86.69 82 TYR A CA 1
ATOM 622 C C . TYR A 1 82 ? 3.217 -9.116 -3.739 1.00 86.69 82 TYR A C 1
ATOM 624 O O . TYR A 1 82 ? 2.850 -7.945 -3.846 1.00 86.69 82 TYR A O 1
ATOM 632 N N . SER A 1 83 ? 3.853 -9.747 -4.726 1.00 80.31 83 SER A N 1
ATOM 633 C CA . SER A 1 83 ? 3.981 -9.175 -6.070 1.00 80.31 83 SER A CA 1
ATOM 634 C C . SER A 1 83 ? 2.964 -9.846 -6.976 1.00 80.31 83 SER A C 1
ATOM 636 O O . SER A 1 83 ? 2.992 -11.070 -7.116 1.00 80.31 83 SER A O 1
ATOM 638 N N . LEU A 1 84 ? 2.087 -9.053 -7.586 1.00 74.44 84 LEU A N 1
ATOM 639 C CA . LEU A 1 84 ? 1.258 -9.532 -8.681 1.00 74.44 84 LEU A CA 1
ATOM 640 C C . LEU A 1 84 ? 2.086 -9.422 -9.963 1.00 74.44 84 LEU A C 1
ATOM 642 O O . LEU A 1 84 ? 2.798 -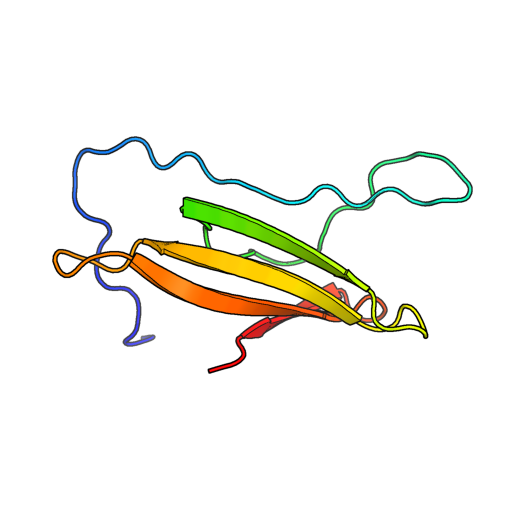8.437 -10.170 1.00 74.44 84 LEU A O 1
ATOM 646 N N . ARG A 1 85 ? 2.043 -10.479 -10.765 1.00 60.84 85 ARG A N 1
ATOM 647 C CA . ARG A 1 85 ? 2.777 -10.639 -12.021 1.00 60.84 85 ARG A CA 1
ATOM 648 C C . ARG A 1 85 ? 1.788 -10.884 -13.142 1.00 60.84 85 ARG A C 1
ATOM 650 O O . ARG A 1 85 ? 0.753 -11.521 -12.846 1.00 60.84 85 ARG A O 1
#

Nearest PDB structures (foldseek):
  8shj-assembly1_A  TM=6.296E-01  e=7.158E-01  Homo sapiens
  8t55-assembly2_B  TM=6.234E-01  e=8.523E-01  Homo sapiens
  8h3a-assembly1_I  TM=6.617E-01  e=4.881E+00  Homo sapiens
  8h3f-assembly1_I  TM=6.612E-01  e=5.812E+00  Homo sapiens
  8h38-assembly1_I  TM=6.252E-01  e=5.812E+00  Homo sapiens